Protein AF-A0A382ZIQ9-F1 (afdb_monomer_lite)

Foldseek 3Di:
DVVPDDAAEAEDAQDQDLVVLLVVLVVVPHQAYEYECQHRVDDVVSVVVNCVSCVVSNHDYDYDHHDPDPPDD

Sequence (73 aa):
MAEGQEVRVMAISAFPSPKLIEVAGKFGNLDGVWIDQEHSGLPNQELELLLLACRAAGLDAFARVAPTDYATV

Organism: NCBI:txid408172

pLDDT: mean 90.99, std 9.91, range [54.25, 98.0]

Structure (mmCIF, N/CA/C/O backbone):
data_AF-A0A382ZIQ9-F1
#
_entry.id   AF-A0A382ZIQ9-F1
#
loop_
_atom_site.group_PDB
_atom_site.id
_atom_site.type_symbol
_atom_site.label_atom_id
_atom_site.label_alt_id
_atom_site.label_comp_id
_atom_site.label_asym_id
_atom_site.label_entity_id
_atom_site.label_seq_id
_atom_site.pdbx_PDB_ins_code
_atom_site.Cartn_x
_atom_site.Cartn_y
_atom_site.Cartn_z
_atom_site.occupancy
_atom_site.B_iso_or_equiv
_atom_site.auth_seq_id
_atom_site.auth_comp_id
_atom_site.auth_asym_id
_atom_site.auth_atom_id
_atom_site.pdbx_PDB_model_num
ATOM 1 N N . MET A 1 1 ? -15.476 -7.724 1.521 1.00 68.06 1 MET A N 1
ATOM 2 C CA . MET A 1 1 ? -15.764 -8.246 0.158 1.00 68.06 1 MET A CA 1
ATOM 3 C C . MET A 1 1 ? -16.792 -9.379 0.148 1.00 68.06 1 MET A C 1
ATOM 5 O O . MET A 1 1 ? -17.824 -9.202 -0.479 1.00 68.06 1 MET A O 1
ATOM 9 N N . ALA A 1 2 ? -16.573 -10.508 0.837 1.00 80.69 2 ALA A N 1
ATOM 10 C CA . ALA A 1 2 ? -17.515 -11.645 0.813 1.00 80.69 2 ALA A CA 1
ATOM 11 C C . ALA A 1 2 ? -18.912 -11.329 1.393 1.00 80.69 2 ALA A C 1
ATOM 13 O O . ALA A 1 2 ? -19.906 -11.894 0.954 1.00 80.69 2 ALA A O 1
ATOM 14 N N . GLU A 1 3 ? -18.989 -10.394 2.342 1.00 90.50 3 GLU A N 1
ATOM 15 C CA . GLU A 1 3 ? -20.237 -9.993 3.008 1.00 90.50 3 GLU A CA 1
ATOM 16 C C . GLU A 1 3 ? -21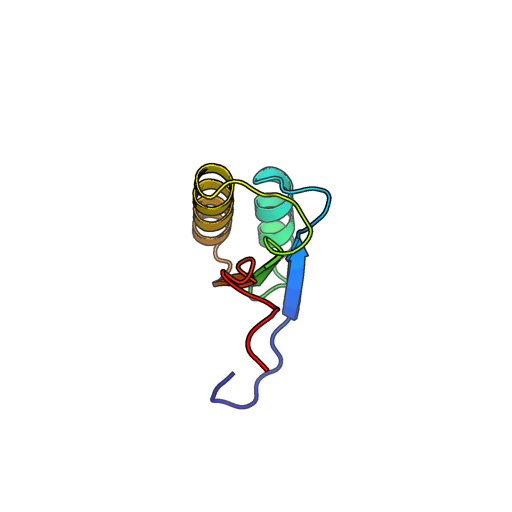.003 -8.873 2.276 1.00 90.50 3 GLU A C 1
ATOM 18 O O . GLU A 1 3 ? -21.972 -8.341 2.806 1.00 90.50 3 GLU A O 1
ATOM 23 N N . GLY A 1 4 ? -20.564 -8.464 1.077 1.00 91.75 4 GLY A N 1
ATOM 24 C CA . GLY A 1 4 ? -21.204 -7.379 0.316 1.00 91.75 4 GLY A CA 1
ATOM 25 C C . GLY A 1 4 ? -20.979 -5.969 0.880 1.00 91.75 4 GLY A C 1
ATOM 26 O O . GLY A 1 4 ? -21.611 -5.020 0.429 1.00 91.75 4 GLY A O 1
ATOM 27 N N . GLN A 1 5 ? -20.081 -5.820 1.855 1.00 93.12 5 GLN A N 1
ATOM 28 C CA . GLN A 1 5 ? -19.670 -4.521 2.391 1.00 93.12 5 GLN A CA 1
ATOM 29 C C . GLN A 1 5 ? -18.863 -3.725 1.357 1.00 93.12 5 GLN A C 1
ATOM 31 O O . GLN A 1 5 ? -18.017 -4.293 0.655 1.00 93.12 5 GLN A O 1
ATOM 36 N N . GLU A 1 6 ? -19.101 -2.411 1.303 1.00 93.94 6 GLU A N 1
ATOM 37 C CA . GLU A 1 6 ? -18.255 -1.475 0.559 1.00 93.94 6 GLU A CA 1
ATOM 38 C C . GLU A 1 6 ? -16.825 -1.505 1.106 1.00 93.94 6 GLU A C 1
ATOM 40 O O . GLU A 1 6 ? -16.626 -1.556 2.317 1.00 93.94 6 GLU A O 1
ATOM 45 N N . VAL A 1 7 ? -15.840 -1.455 0.208 1.00 94.38 7 VAL A N 1
ATOM 46 C CA . VAL A 1 7 ? -14.413 -1.418 0.550 1.00 94.38 7 VAL A CA 1
ATOM 47 C C . VAL A 1 7 ? -13.802 -0.176 -0.082 1.00 94.38 7 VAL A C 1
ATOM 49 O O . VAL A 1 7 ? -13.870 0.010 -1.299 1.00 94.38 7 VAL A O 1
ATOM 52 N N . ARG A 1 8 ? -13.211 0.688 0.740 1.00 95.56 8 ARG A N 1
ATOM 53 C CA . ARG A 1 8 ? -12.571 1.936 0.322 1.00 95.56 8 ARG A CA 1
ATOM 54 C C . ARG A 1 8 ? -11.072 1.738 0.239 1.00 95.56 8 ARG A C 1
ATOM 56 O O . ARG A 1 8 ? -10.409 1.451 1.232 1.00 95.56 8 ARG A O 1
ATOM 63 N N . VAL A 1 9 ? -10.534 1.924 -0.958 1.00 96.12 9 VAL A N 1
ATOM 64 C CA . VAL A 1 9 ? -9.126 1.660 -1.250 1.00 96.12 9 VAL A CA 1
ATOM 65 C C . VAL A 1 9 ? -8.494 2.906 -1.855 1.00 96.12 9 VAL A C 1
ATOM 67 O O . VAL A 1 9 ? -9.080 3.540 -2.732 1.00 96.12 9 VAL A O 1
ATOM 70 N N . MET A 1 10 ? -7.291 3.252 -1.402 1.00 95.62 10 MET A N 1
ATOM 71 C CA . MET A 1 10 ? -6.467 4.282 -2.037 1.00 95.62 10 MET A CA 1
ATOM 72 C C . MET A 1 10 ? -5.539 3.643 -3.070 1.00 95.62 10 MET A C 1
ATOM 74 O O . MET A 1 10 ? -4.908 2.628 -2.787 1.00 95.62 10 MET A O 1
ATOM 78 N N . ALA A 1 11 ? -5.410 4.254 -4.246 1.00 95.44 11 ALA A N 1
ATOM 79 C CA . ALA A 1 11 ? -4.433 3.833 -5.244 1.00 95.44 11 ALA A CA 1
ATOM 80 C C . ALA A 1 11 ? -3.087 4.542 -5.034 1.00 95.44 11 ALA A C 1
ATOM 82 O O . ALA A 1 11 ? -3.043 5.756 -4.822 1.00 95.44 11 ALA A O 1
ATOM 83 N N . ILE A 1 12 ? -1.990 3.796 -5.154 1.00 94.94 12 ILE A N 1
ATOM 84 C CA . ILE A 1 12 ? -0.626 4.324 -5.222 1.00 94.94 12 ILE A CA 1
ATOM 85 C C . ILE A 1 12 ? 0.022 3.827 -6.512 1.00 94.94 12 ILE A C 1
ATOM 87 O O . ILE A 1 12 ? 0.072 2.628 -6.765 1.00 94.94 12 ILE A O 1
ATOM 91 N N . SER A 1 13 ? 0.525 4.769 -7.312 1.00 91.69 13 SER A N 1
ATOM 92 C CA . SER A 1 13 ? 1.242 4.500 -8.564 1.00 91.69 13 SER A CA 1
ATOM 93 C C . SER A 1 13 ? 2.421 5.468 -8.707 1.00 91.69 13 SER A C 1
ATOM 95 O O . SER A 1 13 ? 3.514 5.166 -8.250 1.00 91.69 13 SER A O 1
ATOM 97 N N . ALA A 1 14 ? 2.189 6.683 -9.218 1.00 87.94 14 ALA A N 1
ATOM 98 C CA . ALA A 1 14 ? 3.243 7.652 -9.548 1.00 87.94 14 ALA A CA 1
ATOM 99 C C . ALA A 1 14 ? 4.084 8.164 -8.360 1.00 87.94 14 ALA A C 1
ATOM 101 O O . ALA A 1 14 ? 5.209 8.615 -8.558 1.00 87.94 14 ALA A O 1
ATOM 102 N N . PHE A 1 15 ? 3.552 8.115 -7.135 1.00 89.69 15 PHE A N 1
ATOM 103 C CA . PHE A 1 15 ? 4.237 8.593 -5.929 1.00 89.69 15 PHE A CA 1
ATOM 104 C C . PHE A 1 15 ? 4.217 7.522 -4.830 1.00 89.69 15 PHE A C 1
ATOM 106 O O . PHE A 1 15 ? 3.482 7.656 -3.846 1.00 89.69 15 PHE A O 1
ATOM 113 N N . PRO A 1 16 ? 4.987 6.431 -4.988 1.00 92.19 16 PRO A N 1
ATOM 114 C CA . PRO A 1 16 ? 5.044 5.367 -4.000 1.00 92.19 16 PRO A CA 1
ATOM 115 C C . PRO A 1 16 ? 5.825 5.836 -2.773 1.00 92.19 16 PRO A C 1
ATOM 117 O O . PRO A 1 16 ? 7.033 6.047 -2.820 1.00 92.19 16 PRO A O 1
ATOM 120 N N . SER A 1 17 ? 5.128 6.035 -1.654 1.00 94.94 17 SER A N 1
ATOM 121 C CA . SER A 1 17 ? 5.757 6.471 -0.408 1.00 94.94 17 SER A CA 1
ATOM 122 C C . SER A 1 17 ? 5.136 5.779 0.805 1.00 94.94 17 SER A C 1
ATOM 124 O O . SER A 1 17 ? 3.931 5.932 1.033 1.00 94.94 17 SER A O 1
ATOM 126 N N . PRO A 1 18 ? 5.946 5.118 1.656 1.00 97.06 18 PRO A N 1
ATOM 127 C CA . PRO A 1 18 ? 5.494 4.615 2.954 1.00 97.06 18 PRO A CA 1
ATOM 128 C C . PRO A 1 18 ? 4.822 5.699 3.800 1.00 97.06 18 PRO A C 1
ATOM 130 O O . PRO A 1 18 ? 3.843 5.440 4.494 1.00 97.06 18 PRO A O 1
ATOM 133 N N . LYS A 1 19 ? 5.292 6.949 3.687 1.00 96.62 19 LYS A N 1
ATOM 134 C CA . LYS A 1 19 ? 4.745 8.063 4.459 1.00 96.62 19 LYS A CA 1
ATOM 135 C C . LYS A 1 19 ? 3.305 8.392 4.077 1.00 96.62 19 LYS A C 1
ATOM 137 O O . LYS A 1 19 ? 2.502 8.706 4.952 1.00 96.62 19 LYS A O 1
ATOM 142 N N . LEU A 1 20 ? 2.980 8.319 2.786 1.00 95.56 20 LEU A N 1
ATOM 143 C CA . LEU A 1 20 ? 1.613 8.537 2.311 1.00 95.56 20 LEU A CA 1
ATOM 144 C C . LEU A 1 20 ? 0.673 7.447 2.831 1.00 95.56 20 LEU A C 1
ATOM 146 O O . LEU A 1 20 ? -0.443 7.760 3.233 1.00 95.56 20 LEU A O 1
ATOM 150 N N . ILE A 1 21 ? 1.146 6.201 2.905 1.00 97.06 21 ILE A N 1
ATOM 151 C CA . ILE A 1 21 ? 0.390 5.074 3.465 1.00 97.06 21 ILE A CA 1
ATOM 152 C C . ILE A 1 21 ? 0.124 5.279 4.961 1.00 97.06 21 ILE A C 1
ATOM 154 O O . ILE A 1 21 ? -1.012 5.136 5.406 1.00 97.06 21 ILE A O 1
ATOM 158 N N . GLU A 1 22 ? 1.135 5.671 5.741 1.00 96.12 22 GLU A N 1
ATOM 159 C CA . GLU A 1 22 ? 0.950 5.972 7.167 1.00 96.12 22 GLU A CA 1
ATOM 160 C C . GLU A 1 22 ? -0.077 7.086 7.391 1.00 96.12 22 GLU A C 1
ATOM 162 O O . GLU A 1 22 ? -0.940 6.979 8.260 1.00 96.12 22 GLU A O 1
ATOM 167 N N . VAL A 1 23 ? 0.016 8.165 6.607 1.00 95.69 23 VAL A N 1
ATOM 168 C CA . VAL A 1 23 ? -0.924 9.289 6.672 1.00 95.69 23 VAL A CA 1
ATOM 169 C C . VAL A 1 23 ? -2.337 8.826 6.316 1.00 95.69 23 VAL A C 1
ATOM 171 O O . VAL A 1 23 ? -3.276 9.144 7.042 1.00 95.69 23 VAL A O 1
ATOM 174 N N . ALA A 1 24 ? -2.486 8.027 5.258 1.00 94.50 24 ALA A N 1
ATOM 175 C CA . ALA A 1 24 ? -3.756 7.435 4.853 1.00 94.50 24 ALA A CA 1
ATOM 176 C C . ALA A 1 24 ? -4.371 6.570 5.969 1.00 94.50 24 ALA A C 1
ATOM 178 O O . ALA A 1 24 ? -5.544 6.736 6.299 1.00 94.50 24 ALA A O 1
ATOM 179 N N . GLY A 1 25 ? -3.567 5.735 6.636 1.00 95.69 25 GLY A N 1
ATOM 180 C CA . GLY A 1 25 ? -4.019 4.945 7.785 1.00 95.69 25 GLY A CA 1
ATOM 181 C C . GLY A 1 25 ? -4.456 5.801 8.977 1.00 95.69 25 GLY A C 1
ATOM 182 O O . GLY A 1 25 ? -5.401 5.452 9.679 1.00 95.69 25 GLY A O 1
ATOM 183 N N . LYS A 1 26 ? -3.832 6.969 9.192 1.00 96.12 26 LYS A N 1
ATOM 184 C CA . LYS A 1 26 ? -4.242 7.908 10.253 1.00 96.12 26 LYS A CA 1
ATOM 185 C C . LYS A 1 26 ? -5.575 8.603 9.978 1.00 96.12 26 LYS A C 1
ATOM 187 O O . LYS A 1 26 ? -6.252 8.95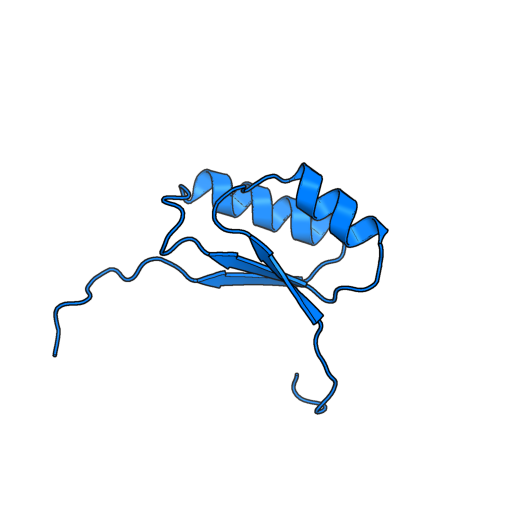1 10.941 1.00 96.12 26 LYS A O 1
ATOM 192 N N . PHE A 1 27 ? -5.960 8.795 8.715 1.00 93.50 27 PHE A N 1
ATOM 193 C CA . PHE A 1 27 ? -7.290 9.318 8.380 1.00 93.50 27 PHE A CA 1
ATOM 194 C C . PHE A 1 27 ? -8.413 8.320 8.705 1.00 93.50 27 PHE A C 1
ATOM 196 O O . PHE A 1 27 ? -9.535 8.747 8.970 1.00 93.50 27 PHE A O 1
ATOM 203 N N . GLY A 1 28 ? -8.115 7.014 8.738 1.00 89.81 28 GLY A N 1
ATOM 204 C CA . GLY A 1 28 ? -9.001 5.977 9.283 1.00 89.81 28 GLY A CA 1
ATOM 205 C C . GLY A 1 28 ? -10.263 5.683 8.463 1.00 89.81 28 GLY A C 1
ATOM 206 O O . GLY A 1 28 ? -11.188 5.061 8.974 1.00 89.81 28 GLY A O 1
ATOM 207 N N . ASN A 1 29 ? -10.332 6.144 7.214 1.00 94.06 29 ASN A N 1
ATOM 208 C CA . ASN A 1 29 ? -11.491 5.998 6.326 1.00 94.06 29 ASN A CA 1
ATOM 209 C C . ASN A 1 29 ? -11.252 5.036 5.148 1.00 94.06 29 ASN A C 1
ATOM 211 O O . ASN A 1 29 ? -12.068 4.993 4.223 1.00 94.06 29 ASN A O 1
ATOM 215 N N . LEU A 1 30 ? -10.130 4.319 5.166 1.00 96.38 30 LEU A N 1
ATOM 216 C CA . LEU A 1 30 ? -9.712 3.376 4.137 1.00 96.38 30 LEU A CA 1
ATOM 217 C C . LEU A 1 30 ? -9.568 1.987 4.746 1.00 96.38 30 LEU A C 1
ATOM 219 O O . LEU A 1 30 ? -9.071 1.846 5.860 1.00 9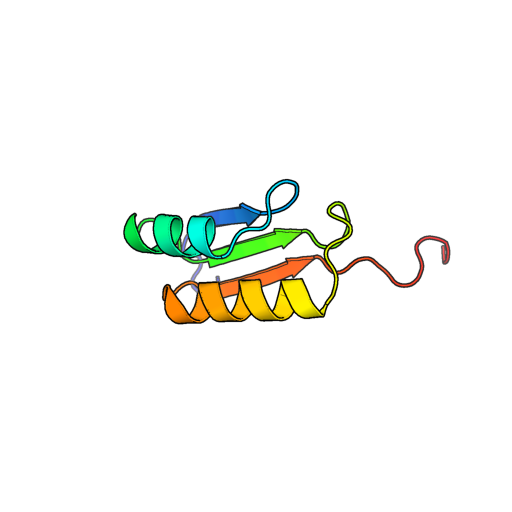6.38 30 LEU A O 1
ATOM 223 N N . ASP A 1 31 ? -9.949 0.986 3.967 1.00 96.19 31 ASP A N 1
ATOM 224 C CA . ASP A 1 31 ? -9.806 -0.427 4.304 1.00 96.19 31 ASP A CA 1
ATOM 225 C C . ASP A 1 31 ? -8.497 -0.998 3.738 1.00 96.19 31 ASP A C 1
ATOM 227 O O . ASP A 1 31 ? -7.954 -1.972 4.257 1.00 96.19 31 ASP A O 1
ATOM 231 N N . GLY A 1 32 ? -7.946 -0.377 2.686 1.00 96.69 32 GLY A N 1
ATOM 232 C CA . GLY A 1 32 ? -6.684 -0.829 2.120 1.00 96.69 32 GLY A CA 1
ATOM 233 C C . GLY A 1 32 ? -6.043 0.065 1.065 1.00 96.69 32 GLY A C 1
ATOM 234 O O . GLY A 1 32 ? -6.496 1.178 0.774 1.00 96.69 32 GLY A O 1
ATOM 235 N N . VAL A 1 33 ? -4.971 -0.458 0.468 1.00 97.31 33 VAL A N 1
ATOM 236 C CA . VAL A 1 33 ? -4.177 0.191 -0.582 1.00 97.31 33 VAL A CA 1
ATOM 237 C C . VAL A 1 33 ? -4.050 -0.712 -1.809 1.00 97.31 33 VAL A C 1
ATOM 239 O O . VAL A 1 33 ? -3.670 -1.879 -1.715 1.00 97.31 33 VAL A O 1
ATOM 242 N N . TRP A 1 34 ? -4.320 -0.143 -2.981 1.00 97.00 34 TRP A N 1
ATOM 243 C CA . TRP A 1 34 ? -4.037 -0.742 -4.278 1.00 97.00 34 TRP A CA 1
ATOM 244 C C . TRP A 1 34 ? -2.702 -0.205 -4.795 1.00 97.00 34 TRP A C 1
ATOM 246 O O . TRP A 1 34 ? -2.575 0.986 -5.086 1.00 97.00 34 TRP A O 1
ATOM 256 N N . ILE A 1 35 ? -1.702 -1.078 -4.899 1.00 96.94 35 ILE A N 1
ATOM 257 C CA . ILE A 1 35 ? -0.357 -0.723 -5.360 1.00 96.94 35 ILE A CA 1
ATOM 258 C C . ILE A 1 35 ? -0.228 -1.086 -6.838 1.00 96.94 35 ILE A C 1
ATOM 260 O O . ILE A 1 35 ? -0.286 -2.254 -7.218 1.00 96.94 35 ILE A O 1
ATOM 264 N N . ASP A 1 36 ? -0.051 -0.087 -7.687 1.00 95.06 36 ASP A N 1
ATOM 265 C CA . ASP A 1 36 ? 0.069 -0.261 -9.127 1.00 95.06 36 ASP A CA 1
ATOM 266 C C . ASP A 1 36 ? 1.531 -0.430 -9.535 1.00 95.06 36 ASP A C 1
ATOM 268 O O . ASP A 1 36 ? 2.217 0.552 -9.802 1.00 95.06 36 ASP A O 1
ATOM 272 N N . GLN A 1 37 ? 2.022 -1.668 -9.582 1.00 92.38 37 GLN A N 1
ATOM 273 C CA . GLN A 1 37 ? 3.380 -1.967 -10.045 1.00 92.38 37 GLN A CA 1
ATOM 274 C C . GLN A 1 37 ? 3.479 -1.957 -11.580 1.00 92.38 37 GLN A C 1
ATOM 276 O O . GLN A 1 37 ? 4.524 -1.615 -12.129 1.00 92.38 37 GLN A O 1
ATOM 281 N N . GLU A 1 38 ? 2.386 -2.288 -12.269 1.00 89.88 38 GLU A N 1
ATOM 282 C CA . GLU A 1 38 ? 2.297 -2.384 -13.731 1.00 89.88 38 GLU A CA 1
ATOM 283 C C . GLU A 1 38 ? 2.699 -1.089 -14.456 1.00 89.88 38 GLU A C 1
ATOM 285 O O . GLU A 1 38 ? 3.370 -1.157 -15.483 1.00 89.88 38 GLU A O 1
ATOM 290 N N . HIS A 1 39 ? 2.355 0.082 -13.905 1.00 88.56 39 HIS A N 1
ATOM 291 C CA . HIS A 1 39 ? 2.610 1.377 -14.557 1.00 88.56 39 HIS A CA 1
ATOM 292 C C . HIS A 1 39 ? 3.610 2.283 -13.830 1.00 88.56 39 HIS A C 1
ATOM 294 O O . HIS A 1 39 ? 3.953 3.345 -14.347 1.00 88.56 39 HIS A O 1
ATOM 300 N N . SER A 1 40 ? 4.079 1.903 -12.640 1.00 84.38 40 SER A N 1
ATOM 301 C CA . SER A 1 40 ? 4.970 2.745 -11.826 1.00 84.38 40 SER A CA 1
ATOM 302 C C . SER A 1 40 ? 6.452 2.398 -11.968 1.00 84.38 40 SER A C 1
ATOM 304 O O . SER A 1 40 ? 7.299 3.160 -11.508 1.00 84.38 40 SER A O 1
ATOM 306 N N . GLY A 1 41 ? 6.787 1.254 -12.578 1.00 83.19 41 GLY A N 1
ATOM 307 C CA . GLY A 1 41 ? 8.165 0.751 -12.608 1.00 83.19 41 GLY A CA 1
ATOM 308 C C . GLY A 1 41 ? 8.714 0.395 -11.219 1.00 83.19 41 GLY A C 1
ATOM 309 O O . GLY A 1 41 ? 9.928 0.290 -11.056 1.00 83.19 41 GLY A O 1
ATOM 310 N N . LEU A 1 42 ? 7.834 0.226 -10.224 1.00 90.06 42 LEU A N 1
ATOM 311 C CA . LEU A 1 42 ? 8.173 -0.041 -8.829 1.00 90.06 42 LEU A CA 1
ATOM 312 C C . LEU A 1 42 ? 8.951 -1.369 -8.683 1.00 90.06 42 LEU A C 1
ATOM 314 O O . LEU A 1 42 ? 8.401 -2.440 -8.978 1.00 90.06 42 LEU A O 1
ATOM 318 N N . PRO A 1 43 ? 10.204 -1.346 -8.191 1.00 91.50 43 PRO A N 1
ATOM 319 C CA . PRO A 1 43 ? 10.957 -2.563 -7.906 1.00 91.50 43 PRO A CA 1
ATOM 320 C C . PRO A 1 43 ? 10.284 -3.409 -6.817 1.00 91.50 43 PRO A C 1
ATOM 322 O O . PRO A 1 43 ? 9.682 -2.871 -5.888 1.00 91.50 43 PRO A O 1
ATOM 325 N N . ASN A 1 44 ? 10.460 -4.734 -6.858 1.00 92.50 44 ASN A N 1
ATOM 326 C CA . ASN A 1 44 ? 9.891 -5.640 -5.846 1.00 92.50 44 ASN A CA 1
ATOM 327 C C . ASN A 1 44 ? 10.305 -5.272 -4.412 1.00 92.50 44 ASN A C 1
ATOM 329 O O . ASN A 1 44 ? 9.489 -5.335 -3.500 1.00 92.50 44 ASN A O 1
ATOM 333 N N . GLN A 1 45 ? 11.544 -4.819 -4.217 1.00 93.81 45 GLN A N 1
ATOM 334 C CA . GLN A 1 45 ? 12.022 -4.384 -2.904 1.00 93.81 45 GLN A CA 1
ATOM 335 C C . GLN A 1 45 ? 11.251 -3.161 -2.374 1.00 93.81 45 GLN A C 1
ATOM 337 O O . GLN A 1 45 ? 10.970 -3.072 -1.179 1.00 93.81 45 GLN A O 1
ATOM 342 N N . GLU A 1 46 ? 10.881 -2.218 -3.245 1.00 93.88 46 GLU A N 1
ATOM 343 C CA . GLU A 1 46 ? 10.046 -1.084 -2.840 1.00 93.88 46 GLU A CA 1
ATOM 344 C C . GLU A 1 46 ? 8.601 -1.523 -2.593 1.00 93.88 46 GLU A C 1
ATOM 346 O O . GLU A 1 46 ? 7.984 -1.069 -1.630 1.00 93.88 46 GLU A O 1
ATOM 351 N N . LEU A 1 47 ? 8.079 -2.460 -3.391 1.00 95.12 47 LEU A N 1
ATOM 352 C CA . LEU A 1 47 ? 6.771 -3.069 -3.153 1.00 95.12 47 LEU A CA 1
ATOM 353 C C . LEU A 1 47 ? 6.692 -3.718 -1.762 1.00 95.12 47 LEU A C 1
ATOM 355 O O . LEU A 1 47 ? 5.737 -3.467 -1.030 1.00 95.12 47 LEU A O 1
ATOM 359 N N . GLU A 1 48 ? 7.702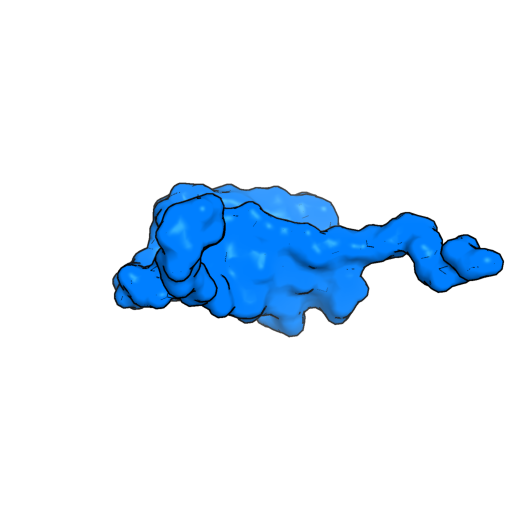 -4.492 -1.364 1.00 96.12 48 GLU A N 1
ATOM 360 C CA . GLU A 1 48 ? 7.794 -5.089 -0.025 1.00 96.12 48 GLU A CA 1
ATOM 361 C C . GLU A 1 48 ? 7.740 -4.028 1.083 1.00 96.12 48 GLU A C 1
ATOM 363 O O . GLU A 1 48 ? 7.033 -4.200 2.081 1.00 96.12 48 GLU A O 1
ATOM 368 N N . LEU A 1 49 ? 8.427 -2.899 0.890 1.00 97.25 49 LEU A N 1
ATOM 369 C CA . LEU A 1 49 ? 8.425 -1.791 1.843 1.00 97.25 49 LEU A CA 1
ATOM 370 C C . LEU A 1 49 ? 7.049 -1.112 1.945 1.00 97.25 49 LEU A C 1
ATOM 372 O O . LEU A 1 49 ? 6.599 -0.798 3.049 1.00 97.25 49 LEU A O 1
ATOM 376 N N . LEU A 1 50 ? 6.353 -0.906 0.822 1.00 97.19 50 LEU A N 1
ATOM 377 C CA . LEU A 1 50 ? 4.990 -0.362 0.820 1.00 97.19 50 LEU A CA 1
ATOM 378 C C . LEU A 1 50 ? 4.001 -1.319 1.498 1.00 97.19 50 LEU A C 1
ATOM 380 O O . LEU A 1 50 ? 3.161 -0.880 2.284 1.00 97.19 50 LEU A O 1
ATOM 384 N N . LEU A 1 51 ? 4.117 -2.626 1.248 1.00 97.31 51 LEU A N 1
ATOM 385 C CA . LEU A 1 51 ? 3.293 -3.646 1.903 1.00 97.31 51 LEU A CA 1
ATOM 386 C C . LEU A 1 51 ? 3.533 -3.676 3.420 1.00 97.31 51 LEU A C 1
ATOM 388 O O . LEU A 1 51 ? 2.581 -3.792 4.198 1.00 97.31 51 LEU A O 1
ATOM 392 N N . LEU A 1 52 ? 4.787 -3.517 3.857 1.00 98.00 52 LEU A N 1
ATOM 393 C CA . LEU A 1 52 ? 5.126 -3.389 5.274 1.00 98.00 52 LEU A CA 1
ATOM 394 C C . LEU A 1 52 ? 4.488 -2.137 5.895 1.00 98.00 52 LEU A C 1
ATOM 396 O O . LEU A 1 52 ? 3.931 -2.218 6.991 1.00 98.00 52 LEU A O 1
ATOM 400 N N . ALA A 1 53 ? 4.514 -1.004 5.188 1.00 97.88 53 ALA A N 1
ATOM 401 C CA . ALA A 1 53 ? 3.872 0.229 5.636 1.00 97.88 53 ALA A CA 1
ATOM 402 C C . ALA A 1 53 ? 2.347 0.079 5.762 1.00 97.88 53 ALA A C 1
ATOM 404 O O . ALA A 1 53 ? 1.776 0.534 6.751 1.00 97.88 53 ALA A O 1
ATOM 405 N N . CYS A 1 54 ? 1.692 -0.612 4.818 1.00 98.00 54 CYS A N 1
ATOM 406 C CA . CYS A 1 54 ? 0.251 -0.893 4.888 1.00 98.00 54 CYS A CA 1
ATOM 407 C C . CYS A 1 54 ? -0.082 -1.698 6.147 1.00 98.00 54 CYS A C 1
ATOM 409 O O . CYS A 1 54 ? -0.932 -1.293 6.941 1.00 98.00 54 CYS A O 1
ATOM 411 N N . ARG A 1 55 ? 0.679 -2.771 6.398 1.00 97.56 55 ARG A N 1
ATOM 412 C CA . ARG A 1 55 ? 0.530 -3.598 7.601 1.00 97.56 55 ARG A CA 1
ATOM 413 C C . ARG A 1 55 ? 0.718 -2.789 8.885 1.00 97.56 55 ARG A C 1
ATOM 415 O O . ARG A 1 55 ? -0.069 -2.940 9.814 1.00 97.56 55 ARG A O 1
ATOM 422 N N . ALA A 1 56 ? 1.737 -1.931 8.943 1.00 97.56 56 ALA A N 1
ATOM 423 C CA . ALA A 1 56 ? 1.987 -1.067 10.099 1.00 97.56 56 ALA A CA 1
ATOM 424 C C . ALA A 1 56 ? 0.874 -0.024 10.315 1.00 97.56 56 ALA A C 1
ATOM 426 O O . ALA A 1 56 ? 0.605 0.368 11.450 1.00 97.56 56 ALA A O 1
ATOM 427 N N . ALA A 1 57 ? 0.218 0.404 9.235 1.00 97.25 57 ALA A N 1
ATOM 428 C CA . ALA A 1 57 ? -0.897 1.342 9.250 1.00 97.25 57 ALA A CA 1
ATOM 429 C C . ALA A 1 57 ? -2.264 0.685 9.530 1.00 97.25 57 ALA A C 1
ATOM 431 O O . ALA A 1 57 ? -3.250 1.405 9.667 1.00 97.25 57 ALA A O 1
ATOM 432 N N . GLY A 1 58 ? -2.334 -0.650 9.632 1.00 96.50 58 GLY A N 1
ATOM 433 C CA . GLY A 1 58 ? -3.592 -1.386 9.796 1.00 96.50 58 GLY A CA 1
ATOM 434 C C . GLY A 1 58 ? -4.450 -1.436 8.527 1.00 96.50 58 GLY A C 1
ATOM 435 O O . GLY A 1 58 ? -5.659 -1.602 8.627 1.00 96.50 58 GLY A O 1
ATOM 436 N N . LEU A 1 59 ? -3.831 -1.264 7.356 1.00 97.50 59 LEU A N 1
ATOM 437 C CA . LEU A 1 59 ? -4.477 -1.295 6.046 1.00 97.50 59 LEU A CA 1
ATOM 438 C C . LEU A 1 59 ? -4.176 -2.623 5.345 1.00 97.50 59 LEU A C 1
ATOM 440 O O . LEU A 1 59 ? -3.015 -3.046 5.296 1.00 97.50 59 LEU A O 1
ATOM 444 N N . ASP A 1 60 ? -5.193 -3.240 4.744 1.00 97.00 60 ASP A N 1
ATOM 445 C CA . ASP A 1 60 ? -4.966 -4.328 3.793 1.00 97.00 60 ASP A CA 1
ATOM 446 C C . ASP A 1 60 ? -4.303 -3.790 2.519 1.00 97.00 60 ASP A C 1
ATOM 448 O O . ASP A 1 60 ? -4.357 -2.598 2.207 1.00 97.00 60 ASP A O 1
ATOM 452 N N . ALA A 1 61 ? -3.647 -4.660 1.756 1.00 96.88 61 ALA A N 1
ATOM 453 C CA . ALA A 1 61 ? -3.008 -4.243 0.517 1.00 96.88 61 ALA A CA 1
ATOM 454 C C . ALA A 1 61 ? -3.016 -5.341 -0.538 1.00 96.88 61 ALA A C 1
ATOM 456 O O . ALA A 1 61 ? -2.883 -6.527 -0.233 1.00 96.88 61 ALA A O 1
ATOM 457 N N . PHE A 1 62 ? -3.114 -4.921 -1.794 1.00 96.12 62 PHE A N 1
ATOM 458 C CA . PHE A 1 62 ? -2.919 -5.784 -2.950 1.00 96.12 62 PHE A CA 1
ATOM 459 C C . PHE A 1 62 ? -2.167 -5.035 -4.046 1.00 96.12 62 PHE A C 1
ATOM 461 O O . PHE A 1 62 ? -2.276 -3.814 -4.186 1.00 96.12 62 PHE A O 1
ATOM 468 N N . ALA A 1 63 ? -1.391 -5.782 -4.825 1.00 95.25 63 ALA A N 1
ATOM 469 C CA . ALA A 1 63 ? -0.571 -5.239 -5.893 1.00 95.25 63 ALA A CA 1
ATOM 470 C C . ALA A 1 63 ? -1.098 -5.675 -7.260 1.00 95.25 63 ALA A C 1
ATOM 472 O O . ALA A 1 63 ? -1.430 -6.843 -7.464 1.00 95.25 63 ALA A O 1
ATO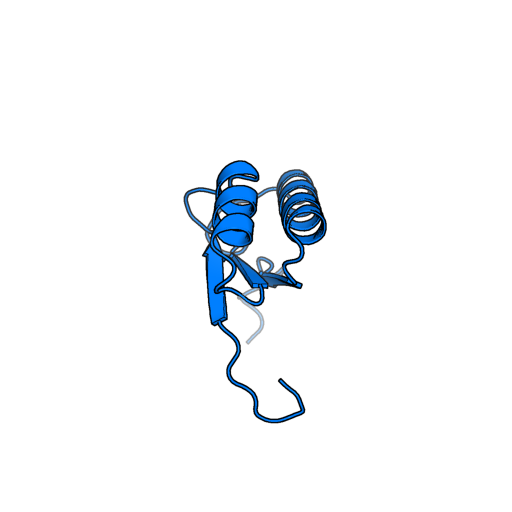M 473 N N . ARG A 1 64 ? -1.126 -4.742 -8.211 1.00 94.06 64 ARG A N 1
ATOM 474 C CA . ARG A 1 64 ? -1.242 -5.044 -9.637 1.00 94.06 64 ARG A CA 1
ATOM 475 C C . ARG A 1 64 ? 0.163 -5.208 -10.198 1.00 94.06 64 ARG A C 1
ATOM 477 O O . ARG A 1 64 ? 0.823 -4.217 -10.503 1.00 94.06 64 ARG A O 1
ATOM 484 N N . VAL A 1 65 ? 0.610 -6.457 -10.251 1.00 90.94 65 VAL A N 1
ATOM 485 C CA . VAL A 1 65 ? 1.944 -6.852 -10.720 1.00 90.94 65 VAL A CA 1
ATOM 486 C C . VAL A 1 65 ? 2.024 -6.686 -12.236 1.00 90.94 65 VAL A C 1
ATOM 488 O O . VAL A 1 65 ? 1.068 -7.013 -12.937 1.00 90.94 65 VAL A O 1
ATOM 491 N N . ALA A 1 66 ? 3.156 -6.187 -12.737 1.00 84.69 66 ALA A N 1
ATOM 492 C CA . ALA A 1 66 ? 3.402 -6.124 -14.175 1.00 84.69 66 ALA A CA 1
ATOM 493 C C . ALA A 1 66 ? 3.354 -7.545 -14.771 1.00 84.69 66 ALA A C 1
ATOM 495 O O . ALA A 1 66 ? 3.994 -8.451 -14.226 1.00 84.69 66 ALA A O 1
ATOM 496 N N . PRO A 1 67 ? 2.615 -7.781 -15.862 1.00 82.56 67 PRO A N 1
ATOM 497 C CA . PRO A 1 67 ? 2.529 -9.114 -16.431 1.00 82.56 67 PRO A CA 1
ATOM 498 C C . PRO A 1 67 ? 3.863 -9.519 -17.055 1.00 82.56 67 PRO A C 1
ATOM 500 O O . PRO A 1 67 ? 4.607 -8.706 -17.603 1.00 82.56 67 PRO A O 1
ATOM 503 N N . THR A 1 68 ? 4.162 -10.811 -16.966 1.00 75.50 68 THR A N 1
ATOM 504 C CA . THR A 1 68 ? 5.378 -11.406 -17.531 1.00 75.50 68 THR A CA 1
ATOM 505 C C . THR A 1 68 ? 5.316 -11.546 -19.052 1.00 75.50 68 THR A C 1
ATOM 507 O O . THR A 1 68 ? 6.358 -11.699 -19.682 1.00 75.50 68 THR A O 1
ATOM 510 N N . ASP A 1 69 ? 4.114 -11.490 -19.631 1.00 64.81 69 ASP A N 1
ATOM 511 C CA . ASP A 1 69 ? 3.861 -11.467 -21.070 1.00 64.81 69 ASP A CA 1
ATOM 512 C C . ASP A 1 69 ? 2.501 -10.795 -21.354 1.00 64.81 69 ASP A C 1
ATOM 514 O O . ASP A 1 69 ? 1.510 -11.107 -20.694 1.00 64.81 69 ASP A O 1
ATOM 518 N N . TYR A 1 70 ? 2.456 -9.877 -22.325 1.00 64.06 70 TYR A N 1
ATOM 519 C CA . TYR A 1 70 ? 1.218 -9.288 -22.869 1.00 64.06 70 TYR A CA 1
ATOM 520 C C . TYR A 1 70 ? 0.867 -9.841 -24.264 1.00 64.06 70 TYR A C 1
ATOM 522 O O . TYR A 1 70 ? -0.155 -9.463 -24.833 1.00 64.06 70 TYR A O 1
ATOM 530 N N . ALA A 1 71 ? 1.735 -10.668 -24.853 1.00 64.00 71 ALA A N 1
ATOM 531 C CA . ALA A 1 71 ? 1.723 -11.028 -26.267 1.00 64.00 71 ALA A CA 1
ATOM 532 C C . ALA A 1 71 ? 1.151 -12.422 -26.571 1.00 64.00 71 ALA A C 1
ATOM 534 O O . ALA A 1 71 ? 0.973 -12.746 -27.745 1.00 64.00 71 ALA A O 1
ATOM 535 N N . THR A 1 72 ? 0.828 -13.243 -25.571 1.00 54.88 72 THR A N 1
ATOM 536 C CA . THR A 1 72 ? 0.132 -14.518 -25.793 1.00 54.88 72 THR A CA 1
ATOM 537 C C . THR A 1 72 ? -1.381 -14.302 -25.901 1.00 54.88 72 THR A C 1
ATOM 539 O O . THR A 1 72 ? -2.116 -1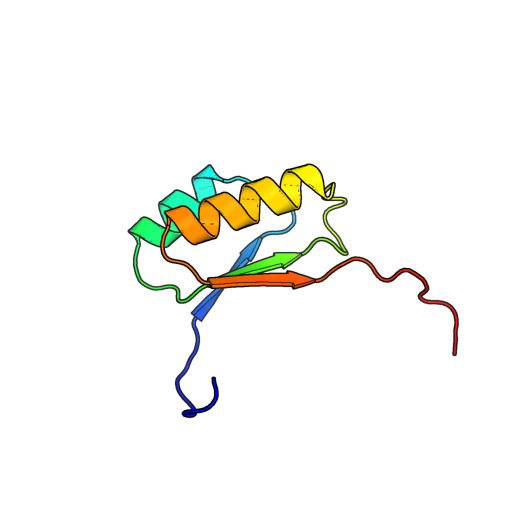4.387 -24.918 1.00 54.88 72 THR A O 1
ATOM 542 N N . VAL A 1 73 ? -1.831 -14.022 -27.130 1.00 54.25 73 VAL A N 1
ATOM 543 C CA . VAL A 1 73 ? -3.222 -14.191 -27.593 1.00 54.25 73 VAL A CA 1
ATOM 544 C C . VAL A 1 73 ? -3.288 -15.357 -28.568 1.00 54.25 73 VAL A C 1
ATOM 546 O O . VAL A 1 73 ? -2.392 -15.432 -29.440 1.00 54.25 73 VAL A O 1
#

Secondary structure (DSSP, 8-state):
-TT-----EEEESSS--HHHHHHHHHH---SEEEEEHHHH---HHHHHHHHHHHHHHT-EEEEEPPPS-S---

Radius of gyration: 13.31 Å; chains: 1; bounding box: 33×24×38 Å

InterPro domains:
  IPR015813 Pyruvate/Phosphoenolpyruvate kinase-like domain superfamily [SSF51621] (5-71)
  IPR040442 Pyruvate kinase-like domain superfamily [G3DSA:3.20.20.60] (1-73)